Protein AF-A0A2V5KLT7-F1 (afdb_monomer_lite)

Structure (mmCIF, N/CA/C/O backbone):
data_AF-A0A2V5KLT7-F1
#
_entry.id   AF-A0A2V5KLT7-F1
#
loop_
_atom_site.group_PDB
_atom_site.id
_atom_site.type_symbol
_atom_site.label_atom_id
_atom_site.label_alt_id
_atom_site.label_comp_id
_atom_site.label_asym_id
_atom_site.label_entity_id
_atom_site.label_seq_id
_atom_site.pdbx_PDB_ins_code
_atom_site.Cartn_x
_atom_site.Cartn_y
_atom_site.Cartn_z
_atom_site.occupancy
_atom_site.B_iso_or_equiv
_atom_site.auth_seq_id
_atom_site.auth_comp_id
_atom_site.auth_asym_id
_atom_site.auth_atom_id
_atom_site.pdbx_PDB_model_num
ATOM 1 N N . MET A 1 1 ? -14.428 0.938 22.501 1.00 70.50 1 MET A N 1
ATOM 2 C CA . MET A 1 1 ? -13.247 1.439 21.748 1.00 70.50 1 MET A CA 1
ATOM 3 C C . MET A 1 1 ? -13.434 2.921 21.404 1.00 70.50 1 MET A C 1
ATOM 5 O O . MET A 1 1 ? -14.524 3.290 20.968 1.00 70.50 1 MET A O 1
ATOM 9 N N . SER A 1 2 ? -12.430 3.786 21.614 1.00 89.25 2 SER A N 1
ATOM 10 C CA . SER A 1 2 ? -12.519 5.214 21.237 1.00 89.25 2 SER A CA 1
ATOM 11 C C . SER A 1 2 ? -12.399 5.406 19.718 1.00 89.25 2 SER A C 1
ATOM 13 O O . SER A 1 2 ? -11.897 4.526 19.018 1.00 89.25 2 SER A O 1
ATOM 15 N N . ARG A 1 3 ? -12.868 6.550 19.194 1.00 88.75 3 ARG A N 1
ATOM 16 C CA .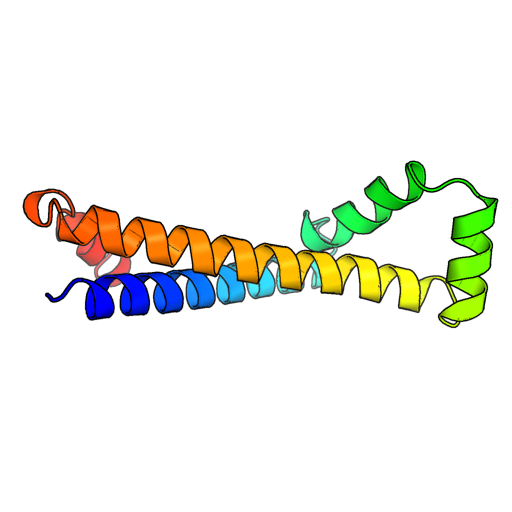 ARG A 1 3 ? -12.828 6.860 17.750 1.00 88.75 3 ARG A CA 1
ATOM 17 C C . ARG A 1 3 ? -11.402 6.807 17.207 1.00 88.75 3 ARG A C 1
ATOM 19 O O . ARG A 1 3 ? -11.158 6.135 16.214 1.00 88.75 3 ARG A O 1
ATOM 26 N N . THR A 1 4 ? -10.477 7.462 17.903 1.00 91.31 4 THR A N 1
ATOM 27 C CA . THR A 1 4 ? -9.060 7.532 17.534 1.00 91.31 4 THR A CA 1
ATOM 28 C C . THR A 1 4 ? -8.418 6.151 17.501 1.00 91.31 4 THR A C 1
ATOM 30 O O . THR A 1 4 ? -7.749 5.818 16.530 1.00 91.31 4 THR A O 1
ATOM 33 N N . LYS A 1 5 ? -8.691 5.303 18.506 1.00 89.50 5 LYS A N 1
ATOM 34 C CA . LYS A 1 5 ? -8.178 3.925 18.535 1.00 89.50 5 LYS A CA 1
ATOM 35 C C . LYS A 1 5 ? -8.686 3.102 17.349 1.00 89.50 5 LYS A C 1
ATOM 37 O O . LYS A 1 5 ? -7.915 2.343 16.779 1.00 89.50 5 LYS A O 1
ATOM 42 N N . ALA A 1 6 ? -9.956 3.251 16.969 1.00 90.50 6 ALA A N 1
ATOM 43 C CA . ALA A 1 6 ? -10.536 2.509 15.847 1.00 90.50 6 ALA A CA 1
ATOM 44 C C . ALA A 1 6 ? -9.967 2.941 14.488 1.00 90.50 6 ALA A C 1
ATOM 46 O O . ALA A 1 6 ? -9.650 2.089 13.664 1.00 90.50 6 ALA A O 1
ATOM 47 N N . ILE A 1 7 ? -9.785 4.250 14.283 1.00 92.12 7 ILE A N 1
ATOM 48 C CA . ILE A 1 7 ? -9.125 4.794 13.087 1.00 92.12 7 ILE A CA 1
ATOM 49 C C . ILE A 1 7 ? -7.690 4.271 13.000 1.00 92.12 7 ILE A C 1
ATOM 51 O O . ILE A 1 7 ? -7.284 3.780 11.955 1.00 92.12 7 ILE A O 1
ATOM 55 N N . PHE A 1 8 ? -6.937 4.340 14.101 1.00 92.75 8 PHE A N 1
ATOM 56 C CA . PHE A 1 8 ? -5.545 3.897 14.132 1.00 92.75 8 PHE A CA 1
ATOM 57 C C . PHE A 1 8 ? -5.410 2.390 13.883 1.00 92.75 8 PHE A C 1
ATOM 59 O O . PHE A 1 8 ? -4.609 1.977 13.053 1.00 92.75 8 PHE A O 1
ATOM 66 N N . ALA A 1 9 ? -6.236 1.567 14.536 1.00 92.19 9 ALA A N 1
ATOM 67 C CA . ALA A 1 9 ? -6.257 0.123 14.304 1.00 92.19 9 ALA A CA 1
ATOM 68 C C . ALA A 1 9 ? -6.610 -0.215 12.848 1.00 92.19 9 ALA A C 1
ATOM 70 O O . ALA A 1 9 ? -5.955 -1.055 12.237 1.00 92.19 9 ALA A O 1
ATOM 71 N N . GLY A 1 10 ? -7.601 0.477 12.280 1.00 92.88 10 GLY A N 1
ATOM 72 C CA . GLY A 1 10 ? -7.964 0.345 10.874 1.00 92.88 10 GLY A CA 1
ATOM 73 C C . GLY A 1 10 ? -6.828 0.739 9.928 1.00 92.88 10 GLY A C 1
ATOM 74 O O . GLY A 1 10 ? -6.541 0.009 8.987 1.00 92.88 10 GLY A O 1
ATOM 75 N N . LEU A 1 11 ? -6.144 1.854 10.198 1.00 96.06 11 LEU A N 1
ATOM 76 C CA . LEU A 1 11 ? -5.000 2.326 9.413 1.00 96.06 11 LEU A CA 1
ATOM 77 C C . LEU A 1 11 ? -3.862 1.300 9.409 1.00 96.06 11 LEU A C 1
ATOM 79 O O . LEU A 1 11 ? -3.344 0.966 8.347 1.00 96.06 11 LEU A O 1
ATOM 83 N N . VAL A 1 12 ? -3.497 0.779 10.585 1.00 95.44 12 VAL A N 1
ATOM 84 C CA . VAL A 1 12 ? -2.438 -0.232 10.723 1.00 95.44 12 VAL A CA 1
ATOM 85 C C . VAL A 1 12 ? -2.833 -1.530 10.020 1.00 95.44 12 VAL A C 1
ATOM 87 O O . VAL A 1 12 ? -2.027 -2.084 9.277 1.00 95.44 12 VAL A O 1
ATOM 90 N N . ALA A 1 13 ? -4.076 -1.989 10.187 1.00 93.69 13 ALA A N 1
ATOM 91 C CA . ALA A 1 13 ? -4.580 -3.172 9.493 1.00 93.69 13 ALA A CA 1
ATOM 92 C C . ALA A 1 13 ? -4.562 -2.992 7.965 1.00 93.69 13 ALA A C 1
ATOM 94 O O . ALA A 1 13 ? -4.125 -3.887 7.243 1.00 93.69 13 ALA A O 1
ATOM 95 N N . GLY A 1 14 ? -4.976 -1.819 7.478 1.00 95.06 14 GLY A N 1
ATOM 96 C CA . GLY A 1 14 ? -4.921 -1.455 6.064 1.00 95.06 14 GLY A CA 1
ATOM 97 C C . GLY A 1 14 ? -3.496 -1.442 5.515 1.00 95.06 14 GLY A C 1
ATOM 98 O O . GLY A 1 14 ? -3.240 -2.039 4.472 1.00 95.06 14 GLY A O 1
ATOM 99 N N . LEU A 1 15 ? -2.545 -0.839 6.237 1.00 96.19 15 LEU A N 1
ATOM 100 C CA . LEU A 1 15 ? -1.128 -0.847 5.861 1.00 96.19 15 LEU A CA 1
ATOM 101 C C . LEU A 1 15 ? -0.556 -2.263 5.802 1.00 96.19 15 LEU A C 1
ATOM 103 O O . LEU A 1 15 ? 0.076 -2.615 4.810 1.00 96.19 15 LEU A O 1
ATOM 107 N N . LEU A 1 16 ? -0.797 -3.088 6.824 1.00 96.06 16 LEU A N 1
ATOM 108 C CA . LEU A 1 16 ? -0.329 -4.475 6.846 1.00 96.06 16 LEU A CA 1
ATOM 109 C C . LEU A 1 16 ? -0.923 -5.285 5.689 1.00 96.06 16 LEU A C 1
ATOM 111 O O . LEU A 1 16 ? -0.185 -5.976 4.990 1.00 96.06 16 LEU A O 1
ATOM 115 N N . GLY A 1 17 ? -2.226 -5.145 5.429 1.00 94.88 17 GLY A N 1
ATOM 116 C CA . GLY A 1 17 ? -2.876 -5.771 4.277 1.00 94.88 17 GLY A CA 1
ATOM 117 C C . GLY A 1 17 ? -2.274 -5.310 2.946 1.00 94.88 17 GLY A C 1
ATOM 118 O O . GLY A 1 17 ? -1.974 -6.132 2.082 1.00 94.88 17 GLY A O 1
ATOM 119 N N . GLY A 1 18 ? -2.015 -4.008 2.803 1.00 94.06 18 GLY A N 1
ATOM 120 C CA . GLY A 1 18 ? -1.356 -3.435 1.630 1.00 94.06 18 GLY A CA 1
ATOM 121 C C . GLY A 1 18 ? 0.069 -3.959 1.423 1.00 94.06 18 GLY A C 1
ATOM 122 O O . GLY A 1 18 ? 0.430 -4.285 0.293 1.00 94.06 18 GLY A O 1
ATOM 123 N N . ILE A 1 19 ? 0.861 -4.087 2.493 1.00 94.44 19 ILE A N 1
ATOM 124 C CA . ILE A 1 19 ? 2.227 -4.638 2.461 1.00 94.44 19 ILE A CA 1
ATOM 125 C C . ILE A 1 19 ? 2.205 -6.113 2.055 1.00 94.44 19 ILE A C 1
ATOM 127 O O . ILE A 1 19 ? 2.981 -6.517 1.185 1.00 94.44 19 ILE A O 1
ATOM 131 N N . LEU A 1 20 ? 1.310 -6.910 2.645 1.00 96.19 20 LEU A N 1
ATOM 132 C CA . LEU A 1 20 ? 1.158 -8.328 2.314 1.00 96.19 20 LEU A CA 1
ATOM 133 C C . LEU A 1 20 ? 0.778 -8.507 0.842 1.00 96.19 20 LEU A C 1
ATOM 135 O O . LEU A 1 20 ? 1.413 -9.290 0.137 1.00 96.19 20 LEU A O 1
ATOM 139 N N . MET A 1 21 ? -0.188 -7.726 0.353 1.00 95.25 21 MET A N 1
ATOM 140 C CA . MET A 1 21 ? -0.602 -7.757 -1.049 1.00 95.25 21 MET A CA 1
ATOM 141 C C . MET A 1 21 ? 0.536 -7.353 -1.998 1.00 95.25 21 MET A C 1
ATOM 143 O O . MET A 1 21 ? 0.783 -8.034 -2.993 1.00 95.25 21 MET A O 1
ATOM 147 N N . THR A 1 22 ? 1.277 -6.282 -1.688 1.00 93.50 22 THR A N 1
ATOM 148 C CA . THR A 1 22 ? 2.460 -5.876 -2.469 1.00 93.50 22 THR A CA 1
ATOM 149 C C . THR A 1 22 ? 3.504 -6.986 -2.508 1.00 93.50 22 THR A C 1
ATOM 151 O O . THR A 1 22 ? 4.017 -7.316 -3.575 1.00 93.50 22 THR A O 1
ATOM 154 N N . THR A 1 23 ? 3.791 -7.594 -1.359 1.00 92.69 23 THR A N 1
ATOM 155 C CA . THR A 1 23 ? 4.765 -8.685 -1.247 1.00 92.69 23 THR A CA 1
ATOM 156 C C . THR A 1 23 ? 4.343 -9.882 -2.093 1.00 92.69 23 THR A C 1
ATOM 158 O O . THR A 1 23 ? 5.144 -10.386 -2.877 1.00 92.69 23 THR A O 1
ATOM 161 N N . ALA A 1 24 ? 3.075 -10.291 -2.010 1.00 93.44 24 ALA A N 1
ATOM 162 C CA . ALA A 1 24 ? 2.531 -11.370 -2.827 1.00 93.44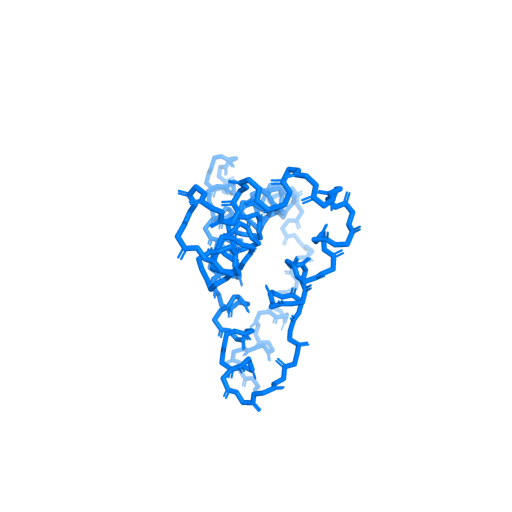 24 ALA A CA 1
ATOM 163 C C . ALA A 1 24 ? 2.667 -11.070 -4.328 1.00 93.44 24 ALA A C 1
ATOM 165 O O . ALA A 1 24 ? 3.127 -11.917 -5.093 1.00 93.44 24 ALA A O 1
ATOM 166 N N . MET A 1 25 ? 2.349 -9.843 -4.753 1.00 93.06 25 MET A N 1
ATOM 167 C CA . MET A 1 25 ? 2.497 -9.447 -6.153 1.00 93.06 25 MET A CA 1
ATOM 168 C C . MET A 1 25 ? 3.952 -9.436 -6.632 1.00 93.06 25 MET A C 1
ATOM 170 O O . MET A 1 25 ? 4.207 -9.799 -7.780 1.00 93.06 25 MET A O 1
ATOM 174 N N . LEU A 1 26 ? 4.905 -9.044 -5.783 1.00 89.75 26 LEU A N 1
ATOM 175 C CA . LEU A 1 26 ? 6.334 -9.086 -6.104 1.00 89.75 26 LEU A CA 1
ATOM 176 C C . LEU A 1 26 ? 6.857 -10.526 -6.204 1.00 89.75 26 LEU A C 1
ATOM 178 O O . LEU A 1 26 ? 7.636 -10.832 -7.105 1.00 89.75 26 LEU A O 1
ATOM 182 N N . LEU A 1 27 ? 6.405 -11.423 -5.322 1.00 91.38 27 LEU A N 1
ATOM 183 C CA . LEU A 1 27 ? 6.737 -12.849 -5.393 1.00 91.38 27 LEU A CA 1
ATOM 184 C C . LEU A 1 27 ? 6.205 -13.481 -6.684 1.00 91.38 27 LEU A C 1
ATOM 186 O O . LEU A 1 27 ? 6.947 -14.171 -7.378 1.00 91.38 27 LEU A O 1
ATOM 190 N N . LEU A 1 28 ? 4.956 -13.184 -7.049 1.00 89.50 28 LEU A N 1
ATOM 191 C CA . LEU A 1 28 ? 4.364 -13.616 -8.316 1.00 89.50 28 LEU A CA 1
ATOM 192 C C . LEU A 1 28 ? 5.115 -13.039 -9.524 1.00 89.50 28 LEU A C 1
ATOM 194 O O . LEU A 1 28 ? 5.400 -13.766 -10.474 1.00 89.50 28 LEU A O 1
ATOM 198 N N . ALA A 1 29 ? 5.508 -11.764 -9.469 1.00 87.38 29 ALA A N 1
ATOM 199 C CA . ALA A 1 29 ? 6.311 -11.141 -10.518 1.00 87.38 29 ALA A CA 1
ATOM 200 C C . ALA A 1 29 ? 7.674 -11.828 -10.696 1.00 87.38 29 ALA A C 1
ATOM 202 O O . ALA A 1 29 ? 8.125 -12.005 -11.826 1.00 87.38 29 ALA A O 1
ATOM 203 N N . LYS A 1 30 ? 8.310 -12.282 -9.605 1.00 86.94 30 LYS A N 1
ATOM 204 C CA . LYS A 1 30 ? 9.555 -13.066 -9.668 1.00 86.94 30 LYS A CA 1
ATOM 205 C C . LYS A 1 30 ? 9.368 -14.404 -10.396 1.00 86.94 30 LYS A C 1
ATOM 207 O O . LYS A 1 30 ? 10.307 -14.890 -11.015 1.00 86.94 30 LYS A O 1
ATOM 212 N N . LEU A 1 31 ? 8.165 -14.975 -10.353 1.00 88.38 31 LEU A N 1
ATOM 213 C CA . LEU A 1 31 ? 7.792 -16.187 -11.091 1.00 88.38 31 LEU A CA 1
ATOM 214 C C . LEU A 1 31 ? 7.358 -15.901 -12.542 1.00 88.38 31 LEU A C 1
ATOM 216 O O . LEU A 1 31 ? 6.911 -16.809 -13.235 1.00 88.38 31 LEU A O 1
ATOM 220 N N . GLY A 1 32 ? 7.470 -14.653 -13.009 1.00 83.00 32 GLY A N 1
ATOM 221 C CA . GLY A 1 32 ? 7.079 -14.246 -14.361 1.00 83.00 32 GLY A CA 1
ATOM 222 C C . GLY A 1 32 ? 5.586 -13.950 -14.527 1.00 83.00 32 GLY A C 1
ATOM 223 O O . GLY A 1 32 ? 5.133 -13.720 -15.647 1.00 83.00 32 GLY A O 1
ATOM 224 N N . VAL A 1 33 ? 4.805 -13.920 -13.442 1.00 86.62 33 VAL A N 1
ATOM 225 C CA . VAL A 1 33 ? 3.381 -13.571 -13.505 1.00 86.62 33 VAL A CA 1
ATOM 226 C C . VAL A 1 33 ? 3.233 -12.055 -13.627 1.00 86.62 33 VAL A C 1
ATOM 228 O O . VAL A 1 33 ? 3.701 -11.295 -12.777 1.00 86.62 33 VAL A O 1
ATOM 231 N N . GLY A 1 34 ? 2.544 -11.603 -14.674 1.00 82.38 34 GLY A N 1
ATOM 232 C CA . GLY A 1 34 ? 2.242 -10.191 -14.892 1.00 82.38 34 GLY A CA 1
ATOM 233 C C . GLY A 1 34 ? 1.228 -9.667 -13.877 1.00 82.38 34 GLY A C 1
ATOM 234 O O . GLY A 1 34 ? 0.023 -9.722 -14.109 1.00 82.38 34 GLY A O 1
ATOM 235 N N . THR A 1 35 ? 1.703 -9.157 -12.743 1.00 86.00 35 THR A N 1
ATOM 236 C CA . THR A 1 35 ? 0.834 -8.551 -11.729 1.00 86.00 35 THR A CA 1
ATOM 237 C C . THR A 1 35 ? 0.510 -7.096 -12.080 1.00 86.00 35 THR A C 1
ATOM 239 O O . THR A 1 35 ? 1.317 -6.428 -12.740 1.00 86.00 35 THR A O 1
ATOM 242 N N . PRO A 1 36 ? -0.642 -6.554 -11.628 1.00 80.50 36 PRO A N 1
ATOM 243 C CA . PRO A 1 36 ? -0.996 -5.150 -11.857 1.00 80.50 36 PRO A CA 1
ATOM 244 C C . PRO A 1 36 ? 0.116 -4.175 -11.449 1.00 80.50 36 PRO A C 1
ATOM 246 O O . PRO A 1 36 ? 0.339 -3.176 -12.128 1.00 80.50 36 PRO A O 1
ATOM 249 N N . LEU A 1 37 ? 0.872 -4.523 -10.403 1.00 82.19 37 LEU A N 1
ATOM 250 C CA . LEU A 1 37 ? 2.027 -3.773 -9.921 1.00 82.19 37 LEU A CA 1
ATOM 251 C C . LEU A 1 37 ? 3.106 -3.538 -10.992 1.00 82.19 37 LEU A C 1
ATOM 253 O O . LEU A 1 37 ? 3.702 -2.466 -11.042 1.00 82.19 37 LEU A O 1
ATOM 257 N N . VAL A 1 38 ? 3.360 -4.533 -11.844 1.00 78.69 38 VAL A N 1
ATOM 258 C CA . VAL A 1 38 ? 4.397 -4.469 -12.885 1.00 78.69 38 VAL A CA 1
ATOM 259 C C . VAL A 1 38 ? 3.842 -3.910 -14.198 1.00 78.69 38 VAL A C 1
ATOM 261 O O . VAL A 1 38 ? 4.572 -3.269 -14.949 1.00 78.69 38 VAL A O 1
ATOM 264 N N . ILE A 1 39 ? 2.551 -4.122 -14.469 1.00 82.38 39 ILE A N 1
ATOM 265 C CA . ILE A 1 39 ? 1.916 -3.783 -15.752 1.00 82.38 39 ILE A CA 1
ATOM 266 C C . ILE A 1 39 ? 1.469 -2.316 -15.821 1.00 82.38 39 ILE A C 1
ATOM 268 O O . ILE A 1 39 ? 1.497 -1.727 -16.900 1.00 82.38 39 ILE A O 1
ATOM 272 N N . ILE A 1 40 ? 1.055 -1.707 -14.703 1.00 80.38 40 ILE A N 1
ATOM 273 C CA . ILE A 1 40 ? 0.501 -0.341 -14.698 1.00 80.38 40 ILE A CA 1
ATOM 274 C C . ILE A 1 40 ? 1.481 0.678 -15.291 1.00 80.38 40 ILE A C 1
ATOM 276 O O . ILE A 1 40 ? 1.079 1.485 -16.126 1.00 80.38 40 ILE A O 1
ATOM 280 N N . GLY A 1 41 ? 2.766 0.609 -14.935 1.00 72.06 41 GLY A N 1
ATOM 281 C CA . GLY A 1 41 ? 3.785 1.503 -15.497 1.00 72.06 41 GLY A CA 1
ATOM 282 C C . GLY A 1 41 ? 3.943 1.351 -17.015 1.00 72.06 41 GLY A C 1
ATOM 283 O O . GLY A 1 41 ? 4.006 2.349 -17.732 1.00 72.06 41 GLY A O 1
ATOM 284 N N . ASP A 1 42 ? 3.918 0.111 -17.510 1.00 74.50 42 ASP A N 1
ATOM 285 C CA . ASP A 1 42 ? 4.026 -0.197 -18.941 1.00 74.50 42 ASP A CA 1
ATOM 286 C C . ASP A 1 42 ? 2.766 0.243 -19.721 1.00 74.50 42 ASP A C 1
ATOM 288 O O . ASP A 1 42 ? 2.847 0.574 -20.900 1.00 74.50 42 ASP A O 1
ATOM 292 N N . ARG A 1 43 ? 1.589 0.284 -19.079 1.00 75.69 43 ARG A N 1
ATOM 293 C CA . ARG A 1 43 ? 0.339 0.766 -19.697 1.00 75.69 43 ARG A CA 1
ATOM 294 C C . ARG A 1 43 ? 0.181 2.282 -19.632 1.00 75.69 43 ARG A C 1
ATOM 296 O O . ARG A 1 43 ? -0.398 2.858 -20.547 1.00 75.69 43 ARG A O 1
ATOM 303 N N . LEU A 1 44 ? 0.695 2.928 -18.586 1.00 69.19 44 LEU A N 1
ATOM 304 C CA . LEU A 1 44 ? 0.653 4.384 -18.443 1.00 69.19 44 LEU A CA 1
ATOM 305 C C . LEU A 1 44 ? 1.632 5.095 -19.381 1.00 69.19 44 LEU A C 1
ATOM 307 O O . LEU A 1 44 ? 1.329 6.190 -19.847 1.00 69.19 44 LEU A O 1
ATOM 311 N N . SER A 1 45 ? 2.769 4.475 -19.708 1.00 65.25 45 SER A N 1
ATOM 312 C CA . SER A 1 45 ? 3.760 5.048 -20.630 1.00 65.25 45 SER A CA 1
ATOM 313 C C . SER A 1 45 ? 3.207 5.295 -22.039 1.00 65.25 45 SER A C 1
ATOM 315 O O . SER A 1 45 ? 3.618 6.254 -22.683 1.00 65.25 45 SER A O 1
ATOM 317 N N . VAL A 1 46 ? 2.220 4.505 -22.483 1.00 67.25 46 VAL A N 1
ATOM 318 C CA . VAL A 1 46 ? 1.518 4.684 -23.769 1.00 67.25 46 VAL A CA 1
ATOM 319 C C . VAL A 1 46 ? 0.765 6.019 -23.828 1.00 67.25 46 VAL A C 1
ATOM 321 O O . VAL A 1 46 ? 0.587 6.582 -24.905 1.00 67.25 46 VAL A O 1
ATOM 324 N N . PHE A 1 47 ? 0.346 6.552 -22.678 1.00 68.31 47 PHE A N 1
ATOM 325 C CA . PHE A 1 47 ? -0.340 7.842 -22.585 1.00 68.31 47 PHE A CA 1
ATOM 326 C C . PHE A 1 47 ? 0.622 9.032 -22.458 1.00 68.31 47 PHE A C 1
ATOM 328 O O . PHE A 1 47 ? 0.174 10.178 -22.477 1.00 68.31 47 PHE A O 1
ATOM 335 N N . ILE A 1 48 ? 1.933 8.790 -22.333 1.00 63.84 48 ILE A N 1
ATOM 336 C CA . ILE A 1 48 ? 2.946 9.846 -22.275 1.00 63.84 48 ILE A CA 1
ATOM 337 C C . ILE A 1 48 ? 3.452 10.104 -23.702 1.00 63.84 48 ILE A C 1
ATOM 339 O O . ILE A 1 48 ? 4.015 9.199 -24.319 1.00 63.84 48 ILE A O 1
ATOM 343 N N . PRO A 1 49 ? 3.311 11.331 -24.240 1.00 71.25 49 PRO A N 1
ATOM 344 C CA . PRO A 1 49 ? 3.848 11.664 -25.552 1.00 71.25 49 PRO A CA 1
ATOM 345 C C . PRO A 1 49 ? 5.365 11.392 -25.641 1.00 71.25 49 PRO A C 1
ATOM 347 O O . PRO A 1 49 ? 6.087 11.545 -24.649 1.00 71.25 49 PRO A O 1
ATOM 350 N N . PRO A 1 50 ? 5.891 11.040 -26.827 1.00 60.72 50 PRO A N 1
ATOM 351 C CA . PRO A 1 50 ? 7.269 10.565 -26.981 1.00 60.72 50 PRO A CA 1
ATOM 352 C C . PRO A 1 50 ? 8.338 11.585 -26.555 1.00 60.72 50 PRO A C 1
ATOM 354 O O . PRO A 1 50 ? 9.368 11.198 -26.009 1.00 60.72 50 PRO A O 1
ATOM 357 N N . GLY A 1 51 ? 8.090 12.889 -26.723 1.00 66.69 51 GLY A N 1
ATOM 358 C CA . GLY A 1 51 ? 9.004 13.954 -26.282 1.00 66.69 51 GLY A CA 1
ATOM 359 C C . GLY A 1 51 ? 9.272 13.955 -24.766 1.00 66.69 51 GLY A C 1
ATOM 360 O O . GLY A 1 51 ? 10.420 13.772 -24.353 1.00 66.69 51 GLY A O 1
ATOM 361 N N . PRO A 1 52 ? 8.243 14.122 -23.910 1.00 68.06 52 PRO A N 1
ATOM 362 C CA . PRO A 1 52 ? 8.413 14.049 -22.463 1.00 68.06 52 PRO A CA 1
ATOM 363 C C . PRO A 1 52 ? 8.934 12.686 -22.000 1.00 68.06 52 PRO A C 1
ATOM 365 O O . PRO A 1 52 ? 9.798 12.667 -21.127 1.00 68.06 52 PRO A O 1
ATOM 368 N N . PHE A 1 53 ? 8.506 11.576 -22.616 1.00 62.50 53 PHE A N 1
ATOM 369 C CA . PHE A 1 53 ? 8.984 10.230 -22.277 1.00 62.50 53 PHE A CA 1
ATOM 370 C C . PHE A 1 53 ? 10.498 10.064 -22.486 1.00 62.50 53 PHE A C 1
ATOM 372 O O . PHE A 1 53 ? 11.198 9.610 -21.580 1.00 62.50 53 PHE A O 1
ATOM 379 N N . LEU A 1 54 ? 11.029 10.496 -23.636 1.00 62.97 54 LEU A N 1
ATOM 380 C CA . LEU A 1 54 ? 12.467 10.455 -23.924 1.00 62.97 54 LEU A CA 1
ATOM 381 C C . LEU A 1 54 ? 13.261 11.427 -23.041 1.00 62.97 54 LEU A C 1
ATOM 383 O O . LEU A 1 54 ? 14.338 11.076 -22.563 1.00 62.97 54 LEU A O 1
ATOM 387 N N . SER A 1 55 ? 12.718 12.617 -22.752 1.00 66.88 55 SER A N 1
ATOM 388 C CA . SER A 1 55 ? 13.367 13.568 -21.833 1.00 66.88 55 SER A CA 1
ATOM 389 C C . SER A 1 55 ? 13.443 13.025 -20.403 1.00 66.88 55 SER A C 1
ATOM 391 O O . SER A 1 55 ? 14.429 13.235 -19.698 1.00 66.88 55 SER A O 1
ATOM 393 N N . LEU A 1 56 ? 12.407 12.298 -19.980 1.00 65.44 56 LEU A N 1
ATOM 394 C CA . LEU A 1 56 ? 12.314 11.685 -18.668 1.00 65.44 56 LEU A CA 1
ATOM 395 C C . LEU A 1 56 ? 13.275 10.488 -18.596 1.00 65.44 56 LEU A C 1
ATOM 397 O O . LEU A 1 56 ? 14.071 10.404 -17.670 1.00 65.44 56 LEU A O 1
ATOM 401 N N . MET A 1 57 ? 13.325 9.644 -19.630 1.00 62.25 57 MET A N 1
ATOM 402 C CA . MET A 1 57 ? 14.317 8.567 -19.743 1.00 62.25 57 MET A CA 1
ATOM 403 C C . MET A 1 57 ? 15.760 9.090 -19.694 1.00 62.25 57 MET A C 1
ATOM 405 O O . MET A 1 57 ? 16.595 8.506 -19.004 1.00 62.25 57 MET A O 1
ATOM 409 N N . GLY A 1 58 ? 16.040 10.206 -20.375 1.00 64.56 58 GLY A N 1
ATOM 410 C CA . GLY A 1 58 ? 17.345 10.867 -20.352 1.00 64.56 58 GLY A CA 1
ATOM 411 C C . GLY A 1 58 ? 17.703 11.468 -18.988 1.00 64.56 58 GLY A C 1
ATOM 412 O O . GLY A 1 58 ? 18.859 11.407 -18.584 1.00 64.56 58 GLY A O 1
ATOM 413 N N . LYS A 1 59 ? 16.722 11.995 -18.242 1.00 69.69 59 LYS A N 1
ATOM 414 C CA . LYS A 1 59 ? 16.934 12.588 -16.908 1.00 69.69 59 LYS A CA 1
ATOM 415 C C . LYS A 1 59 ? 17.110 11.563 -15.789 1.00 69.69 59 LYS A C 1
ATOM 417 O O . LYS A 1 59 ? 17.832 11.843 -14.840 1.00 69.69 59 LYS A O 1
ATOM 422 N N . ILE A 1 60 ? 16.452 10.408 -15.874 1.00 68.56 60 ILE A N 1
ATOM 423 C CA . ILE A 1 60 ? 16.471 9.394 -14.804 1.00 68.56 60 ILE A CA 1
ATOM 424 C C . ILE A 1 60 ? 17.456 8.248 -15.109 1.00 68.56 60 ILE A C 1
ATOM 426 O O . ILE A 1 60 ? 17.493 7.248 -14.401 1.00 68.56 60 ILE A O 1
ATOM 430 N N . GLY A 1 61 ? 18.264 8.360 -16.166 1.00 70.69 61 GLY A N 1
ATOM 431 C CA . GLY A 1 61 ? 19.319 7.383 -16.453 1.00 70.69 61 GLY A CA 1
ATOM 432 C C . GLY A 1 61 ? 18.813 6.056 -17.031 1.00 70.69 61 GLY A C 1
ATOM 433 O O . GLY A 1 61 ? 19.344 4.994 -16.704 1.00 70.69 61 GLY A O 1
ATOM 434 N N . GLY A 1 62 ? 17.784 6.092 -17.884 1.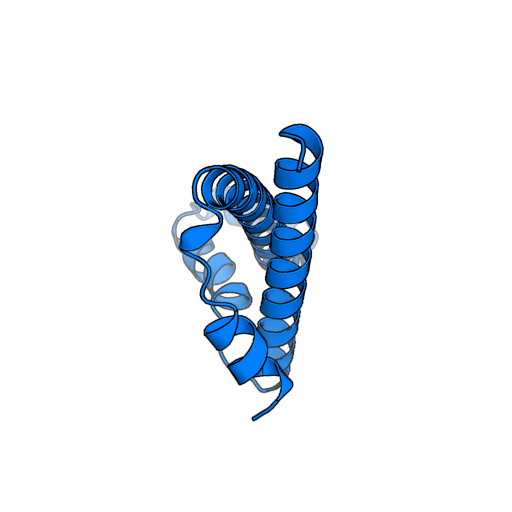00 75.38 62 GLY A N 1
ATOM 435 C CA . GLY A 1 62 ? 17.371 4.955 -18.715 1.00 75.38 62 GLY A CA 1
ATOM 436 C C . GLY A 1 62 ? 16.028 4.304 -18.360 1.00 75.38 62 GLY A C 1
ATOM 437 O O . GLY A 1 62 ? 15.382 4.606 -17.356 1.00 75.38 62 GLY A O 1
ATOM 438 N N . TYR A 1 63 ? 15.599 3.370 -19.217 1.00 67.81 63 TYR A N 1
ATOM 439 C CA . TYR A 1 63 ? 14.289 2.705 -19.140 1.00 67.81 63 TYR A CA 1
ATOM 440 C C . TYR A 1 63 ? 14.080 1.907 -17.842 1.00 67.81 63 TYR A C 1
ATOM 442 O O . TYR A 1 63 ? 12.975 1.857 -17.308 1.00 67.81 63 TYR A O 1
ATOM 450 N N . ASN A 1 64 ? 15.144 1.313 -17.294 1.00 74.56 64 ASN A N 1
ATOM 451 C CA . ASN A 1 64 ? 15.032 0.486 -16.094 1.00 74.56 64 ASN A CA 1
ATOM 452 C C . ASN A 1 64 ? 14.663 1.317 -14.850 1.00 74.56 64 ASN A C 1
ATOM 454 O O . ASN A 1 64 ? 13.834 0.901 -14.045 1.00 74.56 64 ASN A O 1
ATOM 458 N N . HIS A 1 65 ? 15.207 2.532 -14.738 1.00 73.12 65 HIS A N 1
ATOM 459 C CA . HIS A 1 65 ? 14.873 3.469 -13.664 1.00 73.12 65 HIS A CA 1
ATOM 460 C C . HIS A 1 65 ? 13.455 4.027 -13.812 1.00 73.12 65 HIS A C 1
ATOM 462 O O . HIS A 1 65 ? 12.725 4.138 -12.830 1.00 73.12 65 HIS A O 1
ATOM 468 N N . LEU A 1 66 ? 13.018 4.293 -15.047 1.00 75.62 66 LEU A N 1
ATOM 469 C CA . LEU A 1 66 ? 11.621 4.627 -15.336 1.00 75.62 66 LEU A CA 1
ATOM 470 C C . LEU A 1 66 ? 10.660 3.518 -14.898 1.00 75.62 66 LEU A C 1
ATOM 472 O O . LEU A 1 66 ? 9.640 3.793 -14.265 1.00 75.62 66 LEU A O 1
ATOM 476 N N . LYS A 1 67 ? 11.002 2.260 -15.186 1.00 74.62 67 LYS A N 1
ATOM 477 C CA . LYS A 1 67 ? 10.196 1.112 -14.769 1.00 74.62 67 LYS A CA 1
ATOM 478 C C . LYS A 1 67 ? 10.158 0.972 -13.248 1.00 74.62 67 LYS A C 1
ATOM 480 O O . LYS A 1 67 ? 9.087 0.755 -12.686 1.00 74.62 67 LYS A O 1
ATOM 485 N N . GLN A 1 68 ? 11.289 1.171 -12.570 1.00 79.75 68 GLN A N 1
ATOM 486 C CA . GLN A 1 68 ? 11.342 1.195 -11.105 1.00 79.75 68 GLN A CA 1
ATOM 487 C C . GLN A 1 68 ? 10.497 2.322 -10.506 1.00 79.75 68 GLN A C 1
ATOM 489 O O . GLN A 1 68 ? 9.825 2.092 -9.505 1.00 79.75 68 GLN A O 1
ATOM 494 N N . LEU A 1 69 ? 10.456 3.503 -11.128 1.00 81.81 69 LEU A N 1
ATOM 495 C CA . LEU A 1 69 ? 9.563 4.583 -10.704 1.00 81.81 69 LEU A CA 1
ATOM 496 C C . LEU A 1 69 ? 8.086 4.226 -10.909 1.00 81.81 69 LEU A C 1
ATOM 498 O O . LEU A 1 69 ? 7.268 4.501 -10.033 1.00 81.81 69 LEU A O 1
ATOM 502 N N . GLY A 1 70 ? 7.731 3.578 -12.022 1.00 82.25 70 GLY A N 1
ATOM 503 C CA . GLY A 1 70 ? 6.368 3.090 -12.264 1.00 82.25 70 GLY A CA 1
ATOM 504 C C . GLY A 1 70 ? 5.918 2.063 -11.219 1.00 82.25 70 GLY A C 1
ATOM 505 O O . GLY A 1 70 ? 4.845 2.189 -10.628 1.00 82.25 70 GLY A O 1
ATOM 506 N N . VAL A 1 71 ? 6.772 1.083 -10.918 1.00 85.12 71 VAL A N 1
ATOM 507 C CA . VAL A 1 71 ? 6.511 0.095 -9.861 1.00 85.12 71 VAL A CA 1
ATOM 508 C C . VAL A 1 71 ? 6.455 0.774 -8.489 1.00 85.12 71 VAL A C 1
ATOM 510 O O . VAL A 1 71 ? 5.499 0.581 -7.744 1.00 85.12 71 VAL A O 1
ATOM 513 N N . GLY A 1 72 ? 7.435 1.619 -8.164 1.00 86.12 72 GLY A N 1
ATOM 514 C CA . GLY A 1 72 ? 7.534 2.308 -6.876 1.00 86.12 72 GLY A CA 1
ATOM 515 C C . GLY A 1 72 ? 6.353 3.237 -6.593 1.00 86.12 72 GLY A C 1
ATOM 516 O O . GLY A 1 72 ? 5.801 3.219 -5.495 1.00 86.12 72 GLY A O 1
ATOM 517 N N . SER A 1 73 ? 5.907 3.997 -7.595 1.00 85.06 73 SER A N 1
ATOM 518 C CA . SER A 1 73 ? 4.716 4.851 -7.490 1.00 85.06 73 SER A CA 1
ATOM 519 C C . SER A 1 73 ? 3.433 4.040 -7.303 1.00 85.06 73 SER A C 1
ATOM 521 O O . SER A 1 73 ? 2.585 4.426 -6.499 1.00 85.06 73 SER A O 1
ATOM 523 N N . THR A 1 74 ? 3.318 2.879 -7.954 1.00 88.94 74 THR A N 1
ATOM 524 C CA . THR A 1 74 ? 2.185 1.963 -7.752 1.00 88.94 74 THR A CA 1
ATOM 525 C C . THR A 1 74 ? 2.180 1.384 -6.334 1.00 88.94 74 THR A C 1
ATOM 527 O O . THR A 1 74 ? 1.129 1.359 -5.694 1.00 88.94 74 THR A O 1
ATOM 530 N N . ILE A 1 75 ? 3.346 0.994 -5.797 1.00 92.50 75 ILE A N 1
ATOM 531 C CA . ILE A 1 75 ? 3.484 0.552 -4.396 1.00 92.50 75 ILE A CA 1
ATOM 532 C C . ILE A 1 75 ? 3.040 1.666 -3.445 1.00 92.50 75 ILE A C 1
ATOM 534 O O . ILE A 1 75 ? 2.209 1.431 -2.569 1.00 92.50 75 ILE A O 1
ATOM 538 N N . ALA A 1 76 ? 3.561 2.883 -3.625 1.00 92.25 76 ALA A N 1
ATOM 539 C CA . ALA A 1 76 ? 3.231 4.019 -2.770 1.00 92.25 76 ALA A CA 1
ATOM 540 C C . ALA A 1 76 ? 1.727 4.339 -2.803 1.00 92.25 76 ALA A C 1
ATOM 542 O O . ALA A 1 76 ? 1.103 4.492 -1.751 1.00 92.25 76 ALA A O 1
ATOM 543 N N . GLY A 1 77 ? 1.131 4.371 -4.000 1.00 92.25 77 GLY A N 1
ATOM 544 C CA . GLY A 1 77 ? -0.301 4.593 -4.186 1.00 92.25 77 GLY A CA 1
ATOM 545 C C . GLY A 1 77 ? -1.148 3.511 -3.519 1.00 92.25 77 GLY A C 1
ATOM 546 O O . GLY A 1 77 ? -2.074 3.828 -2.774 1.00 92.25 77 GLY A O 1
ATOM 547 N N . GLN A 1 78 ? -0.798 2.238 -3.710 1.00 93.81 78 GLN A N 1
ATOM 548 C CA . GLN A 1 78 ? -1.502 1.126 -3.076 1.00 93.81 78 GLN A CA 1
ATOM 549 C C . GLN A 1 78 ? -1.445 1.206 -1.550 1.00 93.81 78 GLN A C 1
ATOM 551 O O . GLN A 1 78 ? -2.476 1.047 -0.901 1.00 93.81 78 GLN A O 1
ATOM 556 N N . LEU A 1 79 ? -0.268 1.450 -0.968 1.00 96.06 79 LEU A N 1
ATOM 557 C CA . LEU A 1 79 ? -0.114 1.535 0.486 1.00 96.06 79 LEU A CA 1
ATOM 558 C C . LEU A 1 79 ? -0.911 2.704 1.070 1.00 96.06 79 LEU A C 1
ATOM 560 O O . LEU A 1 79 ? -1.574 2.539 2.094 1.00 96.06 79 LEU A O 1
ATOM 564 N N . LEU A 1 80 ? -0.900 3.857 0.397 1.00 96.31 80 LEU A N 1
ATOM 565 C CA . LEU A 1 80 ? -1.688 5.020 0.796 1.00 96.31 80 LEU A CA 1
ATOM 566 C C . LEU A 1 80 ? -3.191 4.711 0.773 1.00 96.31 80 LEU A C 1
ATOM 568 O O . LEU A 1 80 ? -3.891 4.955 1.756 1.00 96.31 80 LEU A O 1
ATOM 572 N N . VAL A 1 81 ? -3.685 4.136 -0.327 1.00 96.56 81 VAL A N 1
ATOM 573 C CA . VAL A 1 81 ? -5.101 3.771 -0.468 1.00 96.56 81 VAL A CA 1
ATOM 574 C C . VAL A 1 81 ? -5.492 2.718 0.567 1.00 96.56 81 VAL A C 1
ATOM 576 O O . VAL A 1 81 ? -6.513 2.874 1.234 1.00 96.56 81 VAL A O 1
ATOM 579 N N . ALA A 1 82 ? -4.670 1.687 0.766 1.00 95.62 82 ALA A N 1
ATOM 580 C CA . ALA A 1 82 ? -4.923 0.644 1.753 1.00 95.62 82 ALA A CA 1
ATOM 581 C C . ALA A 1 82 ? -4.998 1.214 3.180 1.00 95.62 82 ALA A C 1
ATOM 583 O O . ALA A 1 82 ? -5.909 0.866 3.930 1.00 95.62 82 ALA A O 1
ATOM 584 N N . ALA A 1 83 ? -4.109 2.147 3.537 1.00 96.19 83 ALA A N 1
ATOM 585 C CA . ALA A 1 83 ? -4.132 2.836 4.826 1.00 96.19 83 ALA A CA 1
ATOM 586 C C . ALA A 1 83 ? -5.417 3.657 5.029 1.00 96.19 83 ALA A C 1
ATOM 588 O O . ALA A 1 83 ? -6.054 3.564 6.081 1.00 96.19 83 ALA A O 1
ATOM 589 N N . ILE A 1 84 ? -5.824 4.435 4.019 1.00 97.31 84 ILE A N 1
ATOM 590 C CA . ILE A 1 84 ? -7.035 5.269 4.063 1.00 97.31 84 ILE A CA 1
ATOM 591 C C . ILE A 1 84 ? -8.285 4.393 4.180 1.00 97.31 84 ILE A C 1
ATOM 593 O O . ILE A 1 84 ? -9.116 4.612 5.063 1.00 97.31 84 ILE A O 1
ATOM 597 N N . VAL A 1 85 ? -8.411 3.379 3.322 1.00 95.69 85 VAL A N 1
ATOM 598 C CA . VAL A 1 85 ? -9.552 2.456 3.332 1.00 95.69 85 VAL A CA 1
ATOM 599 C C . VAL A 1 85 ? -9.606 1.689 4.650 1.00 95.69 85 VAL A C 1
ATOM 601 O O . VAL A 1 85 ? -10.679 1.578 5.239 1.00 95.69 85 VAL A O 1
ATOM 604 N N . GLY A 1 86 ? -8.463 1.238 5.170 1.00 95.00 86 GLY A N 1
ATOM 605 C CA . GLY A 1 86 ? -8.373 0.604 6.482 1.00 95.00 86 GLY A CA 1
ATOM 606 C C . GLY A 1 86 ? -8.844 1.525 7.609 1.00 95.00 86 GLY A C 1
ATOM 607 O O . GLY A 1 86 ? -9.659 1.123 8.439 1.00 95.00 86 GLY A O 1
ATOM 608 N N . ALA A 1 87 ? -8.403 2.785 7.620 1.00 94.38 87 ALA A N 1
ATOM 609 C CA . ALA A 1 87 ? -8.826 3.782 8.604 1.00 94.38 87 ALA A CA 1
ATOM 610 C C . ALA A 1 87 ? -10.346 4.033 8.566 1.00 94.38 87 ALA A C 1
ATOM 612 O O . ALA A 1 87 ? -11.003 4.088 9.613 1.00 94.38 87 ALA A O 1
ATOM 613 N N . ILE A 1 88 ? -10.911 4.142 7.359 1.00 93.94 88 ILE A N 1
ATOM 614 C CA . ILE A 1 88 ? -12.354 4.272 7.127 1.00 93.94 88 ILE A CA 1
ATOM 615 C C . ILE A 1 88 ? -13.081 3.024 7.640 1.00 93.94 88 ILE A C 1
ATOM 617 O O . ILE A 1 88 ? -14.040 3.140 8.407 1.00 93.94 88 ILE A O 1
ATOM 621 N N . PHE A 1 89 ? -12.597 1.834 7.285 1.00 89.94 89 PHE A N 1
ATOM 622 C CA . PHE A 1 89 ? -13.167 0.559 7.708 1.00 89.94 89 PHE A CA 1
ATOM 623 C C . PHE A 1 89 ? -13.188 0.423 9.234 1.00 89.94 89 PHE A C 1
ATOM 625 O O . PHE A 1 89 ? -14.239 0.144 9.809 1.00 89.94 89 PHE A O 1
ATOM 632 N N . GLY A 1 90 ? -12.076 0.722 9.913 1.00 89.06 90 GLY A N 1
ATOM 633 C CA . GLY A 1 90 ? -12.002 0.707 11.376 1.00 89.06 90 GLY A CA 1
ATOM 634 C C . GLY A 1 90 ? -13.031 1.636 12.032 1.00 89.06 90 GLY A C 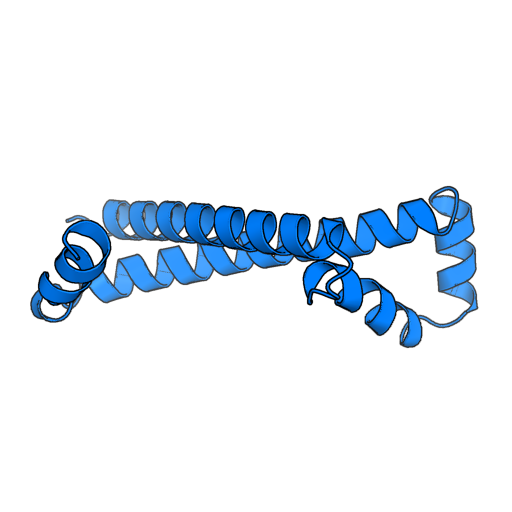1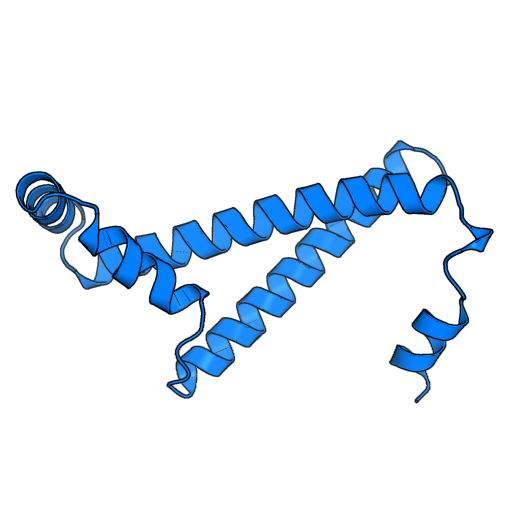
ATOM 635 O O . GLY A 1 90 ? -13.655 1.284 13.038 1.00 89.06 90 GLY A O 1
ATOM 636 N N . LEU A 1 91 ? -13.288 2.803 11.431 1.00 90.06 91 LEU A N 1
ATOM 637 C CA . LEU A 1 91 ? -14.323 3.726 11.896 1.00 90.06 91 LEU A CA 1
ATOM 638 C C . LEU A 1 91 ? -15.747 3.178 11.699 1.00 90.06 91 LEU A C 1
ATOM 640 O O . LEU A 1 91 ? -16.581 3.355 12.592 1.00 90.06 91 LEU A O 1
ATOM 644 N N . PHE A 1 92 ? -16.031 2.514 10.575 1.00 87.94 92 PHE A N 1
ATOM 645 C CA . PHE A 1 92 ? -17.331 1.884 10.314 1.00 87.94 92 PHE A CA 1
ATOM 646 C C . PHE A 1 92 ? -17.594 0.692 11.237 1.00 87.94 92 PHE A C 1
ATOM 648 O O . PHE A 1 92 ? -18.664 0.611 11.839 1.00 87.94 92 PHE A O 1
ATOM 655 N N . VAL A 1 93 ? -16.605 -0.180 11.423 1.00 84.38 93 VAL A N 1
ATOM 656 C CA . VAL A 1 93 ? -16.685 -1.353 12.305 1.00 84.38 93 VAL A CA 1
ATOM 657 C C . VAL A 1 93 ? -17.009 -0.955 13.740 1.00 84.38 93 VAL A C 1
ATOM 659 O O . VAL A 1 93 ? -17.871 -1.557 14.378 1.00 84.38 93 VAL A O 1
ATOM 662 N N . ARG A 1 94 ? -16.386 0.119 14.239 1.00 82.44 94 ARG A N 1
ATOM 663 C CA . ARG A 1 94 ? -16.687 0.653 15.572 1.00 82.44 94 ARG A CA 1
ATOM 664 C C . ARG A 1 94 ? -18.166 1.006 15.748 1.00 82.44 94 ARG A C 1
ATOM 666 O O . ARG A 1 94 ? -18.667 0.904 16.864 1.00 82.44 94 ARG A O 1
ATOM 673 N N . ARG A 1 95 ? -18.843 1.480 14.694 1.00 73.06 95 ARG A N 1
ATOM 674 C CA . ARG A 1 95 ? -20.257 1.887 14.759 1.00 73.06 95 ARG A CA 1
ATOM 675 C C . ARG A 1 95 ? -21.213 0.698 14.817 1.00 73.06 95 ARG A C 1
ATOM 677 O O . ARG A 1 95 ? -22.344 0.888 15.243 1.00 73.06 95 ARG A O 1
ATOM 684 N N . ASN A 1 96 ? -20.780 -0.492 14.405 1.00 69.31 96 ASN A N 1
ATOM 685 C CA . ASN A 1 96 ? -21.638 -1.672 14.357 1.00 69.31 96 ASN A CA 1
ATOM 686 C C . ASN A 1 96 ? -20.884 -2.953 14.777 1.00 69.31 96 ASN A C 1
ATOM 688 O O . ASN A 1 96 ? -20.695 -3.855 13.958 1.00 69.31 96 ASN A O 1
ATOM 692 N N . PRO A 1 97 ? -20.430 -3.043 16.044 1.00 62.50 97 PRO A N 1
ATOM 693 C CA . PRO A 1 97 ? -19.619 -4.164 16.526 1.00 62.50 97 PRO A CA 1
ATOM 694 C C . PRO A 1 97 ? -20.352 -5.513 16.462 1.00 62.50 97 PRO A C 1
ATOM 696 O O . PRO A 1 97 ? -19.708 -6.550 16.361 1.00 62.50 97 PRO A O 1
ATOM 699 N N . SER A 1 98 ? -21.687 -5.505 16.436 1.00 62.03 98 SER A N 1
ATOM 700 C CA . SER A 1 98 ? -22.549 -6.689 16.326 1.00 62.03 98 SER A CA 1
ATOM 701 C C . SER A 1 98 ? -22.506 -7.374 14.950 1.00 62.03 98 SER A C 1
ATOM 703 O O . SER A 1 98 ? -23.081 -8.446 14.793 1.00 62.03 98 SER A O 1
ATOM 705 N N . ARG A 1 99 ? -21.879 -6.752 13.936 1.00 58.16 99 ARG A N 1
ATOM 706 C CA . ARG A 1 99 ? -21.845 -7.240 12.543 1.00 58.16 99 ARG A CA 1
ATOM 707 C C . ARG A 1 99 ? -20.489 -7.756 12.062 1.00 58.16 99 ARG A C 1
ATOM 709 O O . ARG A 1 99 ? -20.400 -8.120 10.895 1.00 58.16 99 ARG A O 1
ATOM 716 N N . ILE A 1 100 ? -19.458 -7.819 12.906 1.00 57.38 100 ILE A N 1
ATOM 717 C CA . ILE A 1 100 ? -18.307 -8.686 12.615 1.00 57.38 100 ILE A CA 1
ATOM 718 C C . ILE A 1 100 ? -18.598 -10.007 13.315 1.00 57.38 100 ILE A C 1
ATOM 720 O O . ILE A 1 100 ? -18.431 -10.079 14.534 1.00 57.38 100 ILE A O 1
ATOM 724 N N . PRO A 1 101 ? -19.072 -11.047 12.606 1.00 56.34 101 PRO A N 1
ATOM 725 C CA . PRO A 1 101 ? -19.234 -12.344 13.225 1.00 56.34 101 PRO A CA 1
ATOM 726 C C . PRO A 1 101 ? -17.826 -12.774 13.614 1.00 56.34 101 PRO A C 1
ATOM 728 O O . PRO A 1 101 ? -16.976 -12.931 12.739 1.00 56.34 101 PRO A O 1
ATOM 731 N N . ALA A 1 102 ? -17.574 -12.964 14.908 1.00 57.34 102 ALA A N 1
ATOM 732 C CA . ALA A 1 102 ? -16.351 -13.599 15.392 1.00 57.34 102 ALA A CA 1
ATOM 733 C C . ALA A 1 102 ? -16.035 -14.881 14.591 1.00 57.34 102 ALA A C 1
ATOM 735 O O . ALA A 1 102 ? -14.874 -15.163 14.335 1.00 57.34 102 ALA A O 1
ATOM 736 N N . ILE A 1 103 ? -17.081 -15.545 14.078 1.00 56.03 103 ILE A N 1
ATOM 737 C CA . ILE A 1 103 ? -17.054 -16.616 13.074 1.00 56.03 103 ILE A CA 1
ATOM 738 C C . ILE A 1 103 ? -16.074 -16.373 11.915 1.00 56.03 103 ILE A C 1
ATOM 740 O O . ILE A 1 103 ? -15.300 -17.271 11.628 1.00 56.03 103 ILE A O 1
ATOM 744 N N . TRP A 1 104 ? -16.021 -15.194 11.286 1.00 53.47 104 TRP A N 1
ATOM 745 C CA . TRP A 1 104 ? -15.108 -14.967 10.151 1.00 53.47 104 TRP A CA 1
ATOM 746 C C . TRP A 1 104 ? -13.640 -14.901 10.575 1.00 53.47 104 TRP A C 1
ATOM 748 O O . TRP A 1 104 ? -12.769 -15.389 9.861 1.00 53.47 104 TRP A O 1
ATOM 758 N N . THR A 1 105 ? -13.358 -14.337 11.749 1.00 62.59 105 THR A N 1
ATOM 759 C CA . THR A 1 105 ? -12.003 -14.327 12.307 1.00 62.59 105 THR A CA 1
ATOM 760 C C . THR A 1 105 ? -11.602 -15.733 12.752 1.00 62.59 105 THR A C 1
ATOM 762 O O . THR A 1 105 ? -10.487 -16.165 12.491 1.00 62.59 105 THR A O 1
ATOM 765 N N . THR A 1 106 ? -12.514 -16.483 13.374 1.00 58.06 106 THR A N 1
ATOM 766 C CA . THR A 1 106 ? -12.262 -17.860 13.815 1.00 58.06 106 THR A CA 1
ATOM 767 C C . THR A 1 106 ? -12.041 -18.801 12.629 1.00 58.06 106 THR A C 1
ATOM 769 O O . THR A 1 106 ? -11.115 -19.599 12.672 1.00 58.06 106 THR A O 1
ATOM 772 N N . SER A 1 107 ? -12.799 -18.670 11.537 1.00 57.62 107 SER A N 1
ATOM 773 C CA . SER A 1 107 ? -12.642 -19.514 10.342 1.00 57.62 107 SER A CA 1
ATOM 774 C C . SER A 1 107 ? -11.317 -19.323 9.599 1.00 57.62 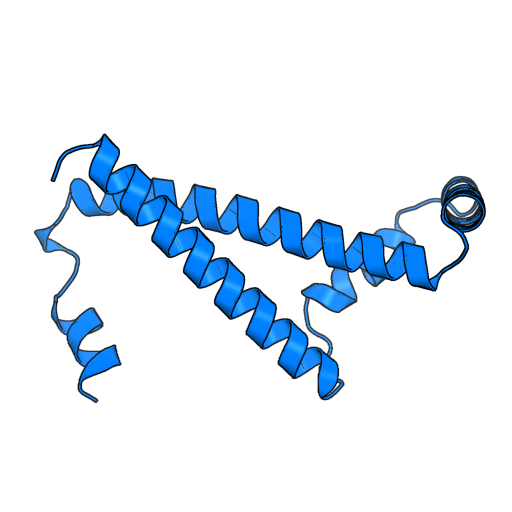107 SER A C 1
ATOM 776 O O . SER A 1 107 ? -10.914 -20.229 8.889 1.00 57.62 107 SER A O 1
ATOM 778 N N . ILE A 1 108 ? -10.643 -18.176 9.744 1.00 64.44 108 ILE A N 1
ATOM 779 C CA . ILE A 1 108 ? -9.335 -17.919 9.109 1.00 64.44 108 ILE A CA 1
ATOM 780 C C . ILE A 1 108 ? -8.171 -18.461 9.958 1.00 64.44 108 ILE A C 1
ATOM 782 O O . ILE A 1 108 ? -7.108 -18.750 9.421 1.00 64.44 108 ILE A O 1
ATOM 786 N N . PHE A 1 109 ? -8.348 -18.570 11.280 1.00 57.00 109 PHE A N 1
ATOM 787 C CA . PHE A 1 109 ? -7.277 -18.961 12.206 1.00 57.00 109 PHE A CA 1
ATOM 788 C C . PHE A 1 109 ? -7.418 -20.378 12.787 1.00 57.00 109 PHE A C 1
ATOM 790 O O . PHE A 1 109 ? -6.454 -20.872 13.366 1.00 57.00 109 PHE A O 1
ATOM 797 N N . VAL A 1 110 ? -8.593 -21.011 12.693 1.00 54.03 110 VAL A N 1
ATOM 798 C CA . VAL A 1 110 ? -8.889 -22.310 13.338 1.00 54.03 110 VAL A CA 1
ATOM 799 C C . VAL A 1 110 ? -9.176 -23.439 12.335 1.00 54.03 110 VAL A C 1
ATOM 801 O O . VAL A 1 110 ? -9.060 -24.603 12.711 1.00 54.03 110 VAL A O 1
ATOM 804 N N . LEU A 1 111 ? -9.519 -23.123 11.082 1.00 41.19 111 LEU A N 1
ATOM 805 C CA . LEU A 1 111 ? -9.640 -24.086 9.974 1.00 41.19 111 LEU A CA 1
ATOM 806 C C . LEU A 1 111 ? -8.424 -23.973 9.054 1.00 41.19 111 LEU A C 1
ATOM 808 O O . LEU A 1 111 ? -7.969 -25.037 8.583 1.00 41.19 111 LEU A O 1
#

Radius of gyration: 19.04 Å; chains: 1; bounding box: 42×38×49 Å

pLDDT: mean 80.04, std 13.76, range [41.19, 97.31]

Foldseek 3Di:
DDLVVLLVQLLVVLLVVLVVVLVVQVVCVVVVHDDCLQCVLVVVVVVPPPVVSVVVCVVQVHDVSSSVCSSVVSSVVSSVVSSNVSSVVSNVCVVCVVPPPVVVVCVVPPD

Secondary structure (DSSP, 8-state):
--HHHHHHHHHHHHHHHHHHHHHHHHHHHHTT---HHHHHHHHHGGGS-HHHHHHHHHHTTSHHHHHHHHHHHHHHHHHHHHHHHHHHHHHHHHH-GGGS-HHHHHHHH--

Sequence (111 aa):
MSRTKAIFAGLVAGLLGGILMTTAMLLLAKLGVGTPLVIIGDRLSVFIPPGPFLSLMGKIGGYNHLKQLGVGSTIAGQLLVAAIVGAIFGLFVRRNPSRIPAIWTTSIFVL